Protein AF-A0A7W8B352-F1 (afdb_monomer_lite)

Organism: Streptomyces spectabilis (NCBI:txid68270)

Radius of gyration: 35.17 Å; chains: 1; bounding box: 53×65×105 Å

Foldseek 3Di:
DDDPPPPDDPDVCPDPDPQDDPQARVVPRDGDVVVVVVVVVVVVLLVVLLVVLCVVCVPDDPVVSVVNSVVVVVVVVVVVVVVVVVVVVVVVVVVVVVVVVVVVVVVVVVVVPPPPDPPPPPPDPPDPPPPDDDDDDDDDDDDDDDDDDDDDD

Structure (mmCIF, N/CA/C/O backbone):
data_AF-A0A7W8B352-F1
#
_entry.id   AF-A0A7W8B352-F1
#
loop_
_atom_site.group_PDB
_atom_site.id
_atom_site.type_symbol
_atom_site.label_atom_id
_atom_site.label_alt_id
_atom_site.label_comp_id
_atom_site.label_asym_id
_atom_site.label_entity_id
_atom_site.label_seq_id
_atom_site.pdbx_PDB_ins_code
_atom_site.Cartn_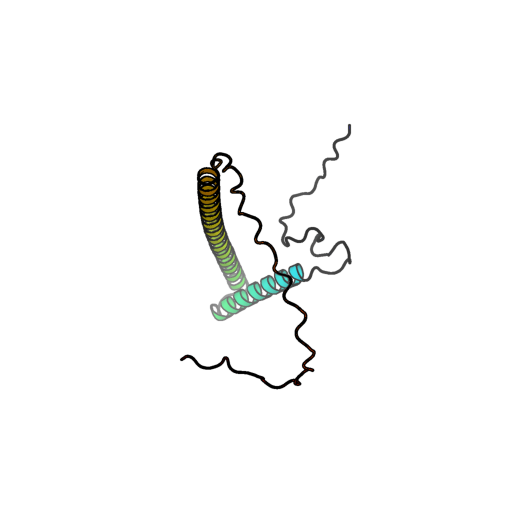x
_atom_site.Cartn_y
_atom_site.Cartn_z
_atom_site.occupancy
_atom_site.B_iso_or_equiv
_atom_site.auth_seq_id
_atom_site.auth_comp_id
_atom_site.auth_asym_id
_atom_site.auth_atom_id
_atom_site.pdbx_PDB_model_num
ATOM 1 N N . MET A 1 1 ? 24.502 37.745 -10.461 1.00 37.38 1 MET A N 1
ATOM 2 C CA . MET A 1 1 ? 23.664 36.583 -10.830 1.00 37.38 1 MET A CA 1
ATOM 3 C C . MET A 1 1 ? 22.944 36.103 -9.579 1.00 37.38 1 MET A C 1
ATOM 5 O O . MET A 1 1 ? 23.612 35.684 -8.646 1.00 37.38 1 MET A O 1
ATOM 9 N N . ARG A 1 2 ? 21.619 36.274 -9.494 1.00 35.66 2 ARG A N 1
ATOM 10 C CA . ARG A 1 2 ? 20.823 35.822 -8.340 1.00 35.66 2 ARG A CA 1
ATOM 11 C C . ARG A 1 2 ? 20.381 34.383 -8.595 1.00 35.66 2 ARG A C 1
ATOM 13 O O . ARG A 1 2 ? 19.654 34.139 -9.551 1.00 35.66 2 ARG A O 1
ATOM 20 N N . VAL A 1 3 ? 20.834 33.456 -7.758 1.00 40.44 3 VAL A N 1
ATOM 21 C CA . VAL A 1 3 ? 20.300 32.092 -7.704 1.00 40.44 3 VAL A CA 1
ATOM 22 C C . VAL A 1 3 ? 18.981 32.174 -6.945 1.00 40.44 3 VAL A C 1
ATOM 24 O O . VAL A 1 3 ? 18.963 32.514 -5.764 1.00 40.44 3 VAL A O 1
ATOM 27 N N . ALA A 1 4 ? 17.870 31.937 -7.638 1.00 44.56 4 ALA A N 1
ATOM 28 C CA . ALA A 1 4 ? 16.586 31.738 -6.990 1.00 44.56 4 ALA A CA 1
ATOM 29 C C . ALA A 1 4 ? 16.605 30.350 -6.344 1.00 44.56 4 ALA A C 1
ATOM 31 O O . ALA A 1 4 ? 16.507 29.334 -7.028 1.00 44.56 4 ALA A O 1
ATOM 32 N N . THR A 1 5 ? 16.773 30.308 -5.026 1.00 50.88 5 THR A N 1
ATOM 33 C CA . THR A 1 5 ? 16.560 29.094 -4.242 1.00 50.88 5 THR A CA 1
ATOM 34 C C . THR A 1 5 ? 15.057 28.861 -4.170 1.00 50.88 5 THR A C 1
ATOM 36 O O . THR A 1 5 ? 14.367 29.453 -3.342 1.00 50.88 5 THR A O 1
ATOM 39 N N . THR A 1 6 ? 14.518 28.033 -5.061 1.00 51.22 6 THR A N 1
ATOM 40 C CA . THR A 1 6 ? 13.154 27.519 -4.932 1.00 51.22 6 THR A CA 1
ATOM 41 C C . THR A 1 6 ? 13.123 26.598 -3.719 1.00 51.22 6 THR A C 1
ATOM 43 O O . THR A 1 6 ? 13.456 25.417 -3.791 1.00 51.22 6 THR A O 1
ATOM 46 N N . GLY A 1 7 ? 12.754 27.163 -2.572 1.00 50.25 7 GLY A N 1
ATOM 47 C CA . GLY A 1 7 ? 12.401 26.419 -1.372 1.00 50.25 7 GLY A CA 1
ATOM 48 C C . GLY A 1 7 ? 11.087 25.675 -1.582 1.00 50.25 7 GLY A C 1
ATOM 49 O O . GLY A 1 7 ? 10.071 26.051 -1.014 1.00 50.25 7 GLY A O 1
ATOM 50 N N . ALA A 1 8 ? 11.090 24.633 -2.408 1.00 57.53 8 ALA A N 1
ATOM 51 C CA . ALA A 1 8 ?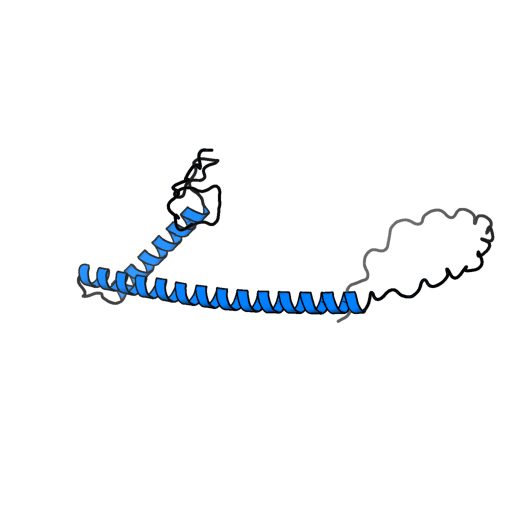 10.050 23.622 -2.359 1.00 57.53 8 ALA A CA 1
ATOM 52 C C . ALA A 1 8 ? 10.545 22.535 -1.403 1.00 57.53 8 ALA A C 1
ATOM 54 O O . ALA A 1 8 ? 11.451 21.767 -1.732 1.00 57.53 8 ALA A O 1
ATOM 55 N N . LEU A 1 9 ? 9.971 22.484 -0.197 1.00 55.19 9 LEU A N 1
ATOM 56 C CA . LEU A 1 9 ? 10.059 21.287 0.637 1.00 55.19 9 LEU A CA 1
ATOM 57 C C . LEU A 1 9 ? 9.679 20.093 -0.252 1.00 55.19 9 LEU A C 1
ATOM 59 O O . LEU A 1 9 ? 8.676 20.197 -0.963 1.00 55.19 9 LEU A O 1
ATOM 63 N N . PRO A 1 10 ? 10.435 18.981 -0.258 1.00 49.53 10 PRO A N 1
ATOM 64 C CA . PRO A 1 10 ? 10.058 17.806 -1.026 1.00 49.53 10 PRO A CA 1
ATOM 65 C C . PRO A 1 10 ? 8.749 17.250 -0.458 1.00 49.53 10 PRO A C 1
ATOM 67 O O . PRO A 1 10 ? 8.741 16.401 0.436 1.00 49.53 10 PRO A O 1
ATOM 70 N N . GLN A 1 11 ? 7.614 17.741 -0.963 1.00 53.81 11 GLN A N 1
ATOM 71 C CA . GLN A 1 11 ? 6.332 17.107 -0.736 1.00 53.81 11 GLN A CA 1
ATOM 72 C C . GLN A 1 11 ? 6.463 15.703 -1.317 1.00 53.81 11 GLN A C 1
ATOM 74 O O . GLN A 1 11 ? 6.767 15.526 -2.498 1.00 53.81 11 GLN A O 1
ATOM 79 N N . ARG A 1 12 ? 6.268 14.679 -0.478 1.00 55.53 12 ARG A N 1
ATOM 80 C CA . ARG A 1 12 ? 6.162 13.301 -0.957 1.00 55.53 12 ARG A CA 1
ATOM 81 C C . ARG A 1 12 ? 5.016 13.272 -1.953 1.00 55.53 12 ARG A C 1
ATOM 83 O O . ARG A 1 12 ? 3.861 13.265 -1.531 1.00 55.53 12 ARG A O 1
ATOM 90 N N . GLN A 1 13 ? 5.336 13.274 -3.245 1.00 59.12 13 GLN A N 1
ATOM 91 C CA . GLN A 1 13 ? 4.338 13.341 -4.298 1.00 59.12 13 GLN A CA 1
ATOM 92 C C . GLN A 1 13 ? 3.399 12.145 -4.154 1.00 59.12 13 GLN A C 1
ATOM 94 O O . GLN A 1 13 ? 3.737 10.990 -4.420 1.00 59.12 13 GLN A O 1
ATOM 99 N N . GLN A 1 14 ? 2.207 12.409 -3.618 1.00 65.19 14 GLN A N 1
ATOM 100 C CA . GLN A 1 14 ? 1.202 11.375 -3.401 1.00 65.19 14 GLN A CA 1
ATOM 101 C C . GLN A 1 14 ? 0.517 10.997 -4.722 1.00 65.19 14 GLN A C 1
ATOM 103 O O . GLN A 1 14 ? -0.151 9.965 -4.783 1.00 65.19 14 GLN A O 1
ATOM 108 N N . CYS A 1 15 ? 0.691 11.818 -5.752 1.00 76.12 15 CYS A N 1
ATOM 109 C CA . CYS A 1 15 ? 0.260 11.623 -7.123 1.00 76.12 15 CYS A CA 1
ATOM 110 C C . CYS A 1 15 ? 1.448 11.979 -8.022 1.00 76.12 15 CYS A C 1
ATOM 112 O O . CYS A 1 15 ? 2.129 12.956 -7.743 1.00 76.12 15 CYS A O 1
ATOM 114 N N . GLY A 1 16 ? 1.709 11.196 -9.068 1.00 75.25 16 GLY A N 1
ATOM 115 C CA . GLY A 1 16 ? 2.798 11.472 -10.015 1.00 75.25 16 GLY A CA 1
ATOM 116 C C . GLY A 1 16 ? 2.448 12.505 -11.090 1.00 75.25 16 GLY A C 1
ATOM 117 O O . GLY A 1 16 ? 3.168 12.596 -12.076 1.00 75.25 16 GLY A O 1
ATOM 118 N N . ASP A 1 17 ? 1.323 13.209 -10.950 1.00 78.38 17 ASP A N 1
ATOM 119 C CA . ASP A 1 17 ? 0.906 14.247 -11.889 1.00 78.38 17 ASP A CA 1
ATOM 120 C C . ASP A 1 17 ? 1.574 15.577 -11.527 1.00 78.38 17 ASP A C 1
ATOM 122 O O . ASP A 1 17 ? 1.386 16.091 -10.424 1.00 78.38 17 ASP A O 1
ATOM 126 N N . ALA A 1 18 ? 2.352 16.125 -12.460 1.00 81.06 18 ALA A N 1
ATOM 127 C CA . ALA A 1 18 ? 3.100 17.363 -12.275 1.00 81.06 18 ALA A CA 1
ATOM 128 C C . ALA A 1 18 ? 2.209 18.615 -12.190 1.00 81.06 18 ALA A C 1
ATOM 130 O O . ALA A 1 18 ? 2.674 19.650 -11.723 1.00 81.06 18 ALA A O 1
ATOM 131 N N . ARG A 1 19 ? 0.944 18.542 -12.630 1.00 81.00 19 ARG A N 1
ATOM 132 C CA . ARG A 1 19 ? -0.007 19.668 -12.579 1.00 81.00 19 ARG A CA 1
ATOM 133 C C . ARG A 1 19 ? -0.727 19.794 -11.242 1.00 81.00 19 ARG A C 1
ATOM 135 O O . ARG A 1 19 ? -1.571 20.670 -11.089 1.00 81.00 19 ARG A O 1
ATOM 142 N N . ARG A 1 20 ? -0.463 18.893 -10.298 1.00 85.88 20 ARG A N 1
ATOM 143 C CA . ARG A 1 20 ? -1.189 18.811 -9.034 1.00 85.88 20 ARG A CA 1
ATOM 144 C C . ARG A 1 20 ? -0.389 19.450 -7.904 1.00 85.88 20 ARG A C 1
ATOM 146 O O . ARG A 1 20 ? 0.752 19.064 -7.666 1.00 85.88 20 ARG A O 1
ATOM 153 N N . ASP A 1 21 ? -1.063 20.290 -7.128 1.00 83.38 21 ASP A N 1
ATOM 154 C CA . ASP A 1 21 ? -0.589 20.773 -5.833 1.00 83.38 21 ASP A CA 1
ATOM 155 C C . ASP A 1 21 ? -1.649 20.541 -4.749 1.00 83.38 21 ASP A C 1
ATOM 157 O O . ASP A 1 21 ? -2.839 20.699 -4.990 1.00 83.38 21 ASP A O 1
ATOM 161 N N . ASP A 1 22 ? -1.255 20.039 -3.577 1.00 82.12 22 ASP A N 1
ATOM 162 C CA . ASP A 1 22 ? -2.135 19.831 -2.408 1.00 82.12 22 ASP A CA 1
ATOM 163 C C . ASP A 1 22 ? -3.481 19.089 -2.606 1.00 82.12 22 ASP A C 1
ATOM 165 O O . ASP A 1 22 ? -4.308 19.035 -1.694 1.00 82.12 22 ASP A O 1
ATOM 169 N N . ARG A 1 23 ? -3.603 18.339 -3.716 1.00 85.12 23 ARG A N 1
ATOM 170 C CA . ARG A 1 23 ? -4.775 17.562 -4.211 1.00 85.12 23 ARG A CA 1
ATOM 171 C C . ARG A 1 23 ? -5.648 18.325 -5.202 1.00 85.12 23 ARG A C 1
ATOM 173 O O . ARG A 1 23 ? -6.551 17.711 -5.750 1.00 85.12 23 ARG A O 1
ATOM 180 N N . ILE A 1 24 ? -5.311 19.567 -5.499 1.00 86.88 24 ILE A N 1
ATOM 181 C CA . ILE A 1 24 ? -5.956 20.399 -6.502 1.00 86.88 24 ILE A CA 1
ATOM 182 C C . ILE A 1 24 ? -5.146 20.355 -7.800 1.00 86.88 24 ILE A C 1
ATOM 184 O O . ILE A 1 24 ? -3.912 20.334 -7.792 1.00 86.88 24 ILE A O 1
ATOM 188 N N . LEU A 1 25 ? -5.841 20.295 -8.928 1.00 88.06 25 LEU A N 1
ATOM 189 C CA . LEU A 1 25 ? -5.255 20.481 -10.249 1.00 88.06 25 LEU A CA 1
ATOM 190 C C . LEU A 1 25 ? -5.049 21.977 -10.501 1.00 88.06 25 LEU A C 1
ATOM 192 O O . LEU A 1 25 ? -6.002 22.750 -10.472 1.00 88.06 25 LEU A O 1
ATOM 196 N N . LEU A 1 26 ? -3.812 22.394 -10.759 1.00 87.19 26 LEU A N 1
ATOM 197 C CA . LEU A 1 26 ? -3.457 23.807 -10.922 1.00 87.19 26 LEU A CA 1
ATOM 198 C C . LEU A 1 26 ? -4.084 24.451 -12.169 1.00 87.19 26 LEU A C 1
ATOM 200 O O . LEU A 1 26 ? -4.266 25.662 -12.198 1.00 87.19 26 LEU A O 1
ATOM 204 N N . ASP A 1 27 ? -4.402 23.661 -13.196 1.00 86.81 27 ASP A N 1
ATOM 205 C CA . ASP A 1 27 ? -4.992 24.144 -14.450 1.00 86.81 27 ASP A CA 1
ATOM 206 C C . ASP A 1 27 ? -6.502 24.411 -14.351 1.00 86.81 27 ASP A C 1
ATOM 208 O O . ASP A 1 27 ? -7.018 25.281 -15.048 1.00 86.81 27 ASP A O 1
ATOM 212 N N . THR A 1 28 ? -7.209 23.685 -13.484 1.00 87.94 28 THR A N 1
ATOM 213 C CA . THR A 1 28 ? -8.680 23.723 -13.385 1.00 87.94 28 THR A CA 1
ATOM 214 C C . THR A 1 28 ? -9.198 24.167 -12.018 1.00 87.94 28 THR A C 1
ATOM 216 O O . THR A 1 28 ? -10.378 24.488 -11.886 1.00 87.94 28 THR A O 1
ATOM 219 N N . GLY A 1 29 ? -8.350 24.166 -10.988 1.00 89.00 29 GLY A N 1
ATOM 220 C CA . GLY A 1 29 ? -8.744 24.408 -9.600 1.00 89.00 29 GLY A CA 1
ATOM 221 C C . GLY A 1 29 ? -9.641 23.317 -9.002 1.00 89.00 29 GLY A C 1
ATOM 222 O O . GLY A 1 29 ? -10.140 23.491 -7.895 1.00 89.00 29 GLY A O 1
ATOM 223 N N . GLN A 1 30 ? -9.869 22.212 -9.716 1.00 90.75 30 GLN A N 1
ATOM 224 C CA . GLN A 1 30 ? -10.698 21.094 -9.265 1.00 90.75 30 GLN A CA 1
ATOM 225 C C . GLN A 1 30 ? -9.888 20.104 -8.425 1.00 90.75 30 GLN A C 1
ATOM 227 O O . GLN A 1 30 ? -8.658 20.032 -8.531 1.00 90.75 30 GLN A O 1
ATOM 232 N N . ASP A 1 31 ? -10.584 19.290 -7.634 1.00 90.31 31 ASP A N 1
ATOM 233 C CA . ASP A 1 31 ? -9.975 18.141 -6.979 1.00 90.31 31 ASP A CA 1
ATOM 234 C C . ASP A 1 31 ? -9.403 17.164 -8.018 1.00 90.31 31 ASP A C 1
ATOM 236 O O . ASP A 1 31 ? -9.997 16.855 -9.052 1.00 90.31 31 ASP A O 1
ATOM 240 N N . CYS A 1 32 ? -8.196 16.672 -7.751 1.00 89.19 32 CYS A N 1
ATOM 241 C CA . CYS A 1 32 ? -7.539 15.701 -8.608 1.00 89.19 32 CYS A CA 1
ATOM 242 C C . CYS A 1 32 ? -8.181 14.321 -8.389 1.00 89.19 32 CYS A C 1
ATOM 244 O O . CYS A 1 32 ? -8.003 13.749 -7.304 1.00 89.19 32 CYS A O 1
ATOM 246 N N . PRO A 1 33 ? -8.802 13.704 -9.412 1.00 89.75 33 PRO A N 1
ATOM 247 C CA . PRO A 1 33 ? -9.563 12.461 -9.247 1.00 89.75 33 PRO A CA 1
ATOM 248 C C . PRO A 1 33 ? -8.693 11.320 -8.704 1.00 89.75 33 PRO A C 1
ATOM 250 O O . PRO A 1 33 ? -9.066 10.600 -7.784 1.00 89.75 33 PRO A O 1
ATOM 253 N N . ARG A 1 34 ? -7.432 11.231 -9.151 1.00 88.44 34 ARG A N 1
ATOM 254 C CA . ARG A 1 34 ? -6.474 10.235 -8.642 1.00 88.44 34 ARG A CA 1
ATOM 255 C C . ARG A 1 34 ? -6.161 10.412 -7.152 1.00 88.44 34 ARG A C 1
ATOM 257 O O . ARG A 1 34 ? -5.801 9.456 -6.459 1.00 88.44 34 ARG A O 1
ATOM 264 N N . CYS A 1 35 ? -6.223 11.643 -6.655 1.00 89.31 35 CYS A N 1
ATOM 265 C CA . CYS A 1 35 ? -6.019 11.935 -5.243 1.00 89.31 35 CYS A CA 1
ATOM 266 C C . CYS A 1 35 ? -7.253 11.584 -4.427 1.00 89.31 35 CYS A C 1
ATOM 268 O O . CYS A 1 35 ? -7.097 11.024 -3.341 1.00 89.31 35 CYS A O 1
ATOM 270 N N . GLU A 1 36 ? -8.438 11.881 -4.951 1.00 91.12 36 GLU A N 1
ATOM 271 C CA . GLU A 1 36 ? -9.711 11.495 -4.350 1.00 91.12 36 GLU A CA 1
ATOM 272 C C . GLU A 1 36 ? -9.819 9.980 -4.221 1.00 91.12 36 GLU A C 1
ATOM 274 O O . GLU A 1 36 ? -9.993 9.491 -3.106 1.00 91.12 36 GLU A O 1
ATOM 279 N N . ASP A 1 37 ? -9.562 9.233 -5.297 1.00 91.56 37 ASP A N 1
ATOM 280 C CA . ASP A 1 37 ? -9.552 7.766 -5.295 1.00 91.56 37 ASP A CA 1
ATOM 281 C C . ASP A 1 37 ? -8.619 7.213 -4.215 1.00 91.56 37 ASP A C 1
ATOM 283 O O . ASP A 1 37 ? -8.959 6.310 -3.443 1.00 91.56 37 ASP A O 1
ATOM 287 N N . ARG A 1 38 ? -7.419 7.794 -4.103 1.00 89.44 38 ARG A N 1
ATOM 288 C CA . ARG A 1 38 ? -6.442 7.383 -3.093 1.00 89.44 38 ARG A CA 1
ATOM 289 C C . ARG A 1 38 ? -6.935 7.668 -1.677 1.00 89.44 38 ARG A C 1
ATOM 291 O O . ARG A 1 38 ? -6.678 6.871 -0.772 1.00 89.44 38 ARG A O 1
ATOM 298 N N . GLN A 1 39 ? -7.604 8.797 -1.461 1.00 91.25 39 GLN A N 1
ATOM 299 C CA . GLN A 1 39 ? -8.168 9.132 -0.157 1.00 91.25 39 GLN A CA 1
ATOM 300 C C . GLN A 1 39 ? -9.374 8.257 0.177 1.00 91.25 39 GLN A C 1
ATOM 302 O O . GLN A 1 39 ? -9.451 7.767 1.305 1.00 91.25 39 GLN A O 1
ATOM 307 N N . ALA A 1 40 ? -10.257 7.998 -0.787 1.00 94.81 40 ALA A N 1
ATOM 308 C CA . ALA A 1 40 ? -11.375 7.073 -0.654 1.00 94.81 40 ALA A CA 1
ATOM 309 C C . ALA A 1 40 ? -10.873 5.676 -0.266 1.00 94.81 40 ALA A C 1
ATOM 311 O O . ALA A 1 40 ? -11.318 5.120 0.736 1.00 94.81 40 ALA A O 1
ATOM 312 N N . HIS A 1 41 ? -9.844 5.169 -0.950 1.00 93.25 41 HIS A N 1
ATOM 313 C CA . HIS A 1 41 ? -9.219 3.890 -0.616 1.00 93.25 41 HIS A CA 1
ATOM 314 C C . HIS A 1 41 ? -8.645 3.861 0.812 1.00 93.25 41 HIS A C 1
ATOM 316 O O . HIS A 1 41 ? -8.891 2.922 1.566 1.00 93.25 41 HIS A O 1
ATOM 322 N N . ARG A 1 42 ? -7.924 4.909 1.239 1.00 92.75 42 ARG A N 1
ATOM 323 C CA . ARG A 1 42 ? -7.387 5.000 2.614 1.00 92.75 42 ARG A CA 1
ATOM 324 C C . ARG A 1 42 ? -8.478 5.106 3.678 1.00 92.75 42 ARG A C 1
ATOM 326 O O . ARG A 1 42 ? -8.276 4.662 4.807 1.00 92.75 42 ARG A O 1
ATOM 333 N N . ARG A 1 43 ? -9.603 5.759 3.372 1.00 97.12 43 ARG A N 1
ATOM 334 C CA . ARG A 1 43 ? -10.772 5.800 4.265 1.00 97.12 43 ARG A CA 1
ATOM 335 C C . ARG A 1 43 ? -11.385 4.409 4.371 1.00 97.12 43 ARG A C 1
ATOM 337 O O . ARG A 1 43 ? -11.510 3.909 5.482 1.00 97.12 43 ARG A O 1
ATOM 344 N N . ALA A 1 44 ? -11.649 3.756 3.241 1.00 97.00 44 ALA A N 1
ATOM 345 C CA . ALA A 1 44 ? -12.182 2.398 3.198 1.00 97.00 44 ALA A CA 1
ATOM 346 C C . ALA A 1 44 ? -11.299 1.405 3.971 1.00 97.00 44 ALA A C 1
ATOM 348 O O . ALA A 1 44 ? -11.810 0.641 4.782 1.00 97.00 44 ALA A O 1
ATOM 349 N N . GLN A 1 45 ? -9.973 1.471 3.810 1.00 96.00 45 GLN A N 1
ATOM 350 C CA . GLN A 1 45 ? -9.037 0.626 4.556 1.00 96.00 45 GLN A CA 1
ATOM 351 C C . GLN A 1 45 ? -9.130 0.848 6.072 1.00 96.00 45 GLN A C 1
ATOM 353 O O . GLN A 1 45 ? -9.178 -0.118 6.829 1.00 96.00 45 GLN A O 1
ATOM 358 N N . ARG A 1 46 ? -9.166 2.109 6.525 1.00 97.94 46 ARG A N 1
ATOM 359 C CA . ARG A 1 46 ? -9.306 2.434 7.953 1.00 97.94 46 ARG A CA 1
ATOM 360 C C . ARG A 1 46 ? -10.634 1.941 8.518 1.00 97.94 46 ARG A C 1
ATOM 362 O O . ARG A 1 46 ? -10.634 1.352 9.592 1.00 97.94 46 ARG A O 1
ATOM 369 N N . HIS A 1 47 ? -11.732 2.121 7.784 1.00 98.06 47 HIS A N 1
ATOM 370 C CA . HIS A 1 47 ? -13.042 1.607 8.186 1.00 98.06 47 HIS A CA 1
ATOM 371 C C . HIS A 1 47 ? -13.069 0.080 8.251 1.00 98.06 47 HIS A C 1
ATOM 373 O O . HIS A 1 47 ? -13.573 -0.469 9.223 1.00 98.06 47 HIS A O 1
ATOM 379 N N . ALA A 1 48 ? -12.484 -0.604 7.268 1.00 98.25 48 ALA A N 1
ATOM 380 C CA . ALA A 1 48 ? -12.408 -2.060 7.261 1.00 98.25 48 ALA A CA 1
ATOM 381 C C . ALA A 1 48 ? -11.597 -2.599 8.450 1.00 98.25 48 ALA A C 1
ATOM 383 O O . ALA A 1 48 ? -12.017 -3.556 9.092 1.00 98.25 48 ALA A O 1
ATOM 384 N N . VAL A 1 49 ? -10.461 -1.970 8.777 1.00 98.44 49 VAL A N 1
ATOM 385 C CA . VAL A 1 49 ? -9.652 -2.362 9.943 1.00 98.44 49 VAL A CA 1
ATOM 386 C C . VAL A 1 49 ? -10.392 -2.087 11.249 1.00 98.44 49 VAL A C 1
ATOM 388 O O . VAL A 1 49 ? -10.424 -2.964 12.103 1.00 98.44 49 VAL A O 1
ATOM 391 N N . ALA A 1 50 ? -11.024 -0.919 11.394 1.00 98.00 50 ALA A N 1
ATOM 392 C CA . ALA A 1 50 ? -11.818 -0.606 12.580 1.00 98.00 50 ALA A CA 1
ATOM 393 C C . ALA A 1 50 ? -12.949 -1.626 12.783 1.00 98.00 50 ALA A C 1
ATOM 395 O O . ALA A 1 50 ? -13.043 -2.221 13.850 1.00 98.00 50 ALA A O 1
ATOM 396 N N . ALA A 1 51 ? -13.722 -1.919 11.732 1.00 98.25 51 ALA A N 1
ATOM 397 C CA . ALA A 1 51 ? -14.798 -2.905 11.787 1.00 98.25 51 ALA A CA 1
ATOM 398 C C . ALA A 1 51 ? -14.291 -4.317 12.131 1.00 98.25 51 ALA A C 1
ATOM 400 O O . ALA A 1 51 ? -14.922 -5.030 12.908 1.00 98.25 51 ALA A O 1
ATOM 401 N N . ALA A 1 52 ? -13.138 -4.721 11.586 1.00 98.44 52 ALA A N 1
ATOM 402 C CA . ALA A 1 52 ? -12.530 -6.009 11.909 1.00 98.44 52 ALA A CA 1
ATOM 403 C C . ALA A 1 52 ? -12.091 -6.090 13.381 1.00 98.44 52 ALA A C 1
ATOM 405 O O . ALA A 1 52 ? -12.288 -7.121 14.021 1.00 98.44 52 ALA A O 1
ATOM 406 N N . VAL A 1 53 ? -11.527 -5.010 13.929 1.00 98.50 53 VAL A N 1
ATOM 407 C CA . VAL A 1 53 ? -11.130 -4.939 15.342 1.00 98.50 53 VAL A CA 1
ATOM 408 C C . VAL A 1 53 ? -12.346 -4.921 16.262 1.00 98.50 53 VAL A C 1
ATOM 410 O O . VAL A 1 53 ? -12.355 -5.643 17.256 1.00 98.50 53 VAL A O 1
ATOM 413 N N . ASP A 1 54 ? -13.385 -4.158 15.922 1.00 97.75 54 ASP A N 1
ATOM 414 C CA . ASP A 1 54 ? -14.645 -4.137 16.669 1.00 97.75 54 ASP A CA 1
ATOM 415 C C . ASP A 1 54 ? -15.280 -5.534 16.730 1.00 97.75 54 ASP A C 1
ATOM 417 O O . ASP A 1 54 ? -15.680 -5.982 17.804 1.00 97.75 54 ASP A O 1
ATOM 421 N N . ALA A 1 55 ? -15.289 -6.264 15.609 1.00 98.06 55 ALA A N 1
ATOM 422 C CA . ALA A 1 55 ? -15.779 -7.640 15.558 1.00 98.06 55 ALA A CA 1
ATOM 423 C C . ALA A 1 55 ? -14.901 -8.625 16.354 1.00 98.06 55 ALA A C 1
ATOM 425 O O . ALA A 1 55 ? -15.420 -9.559 16.963 1.00 98.06 55 ALA A O 1
ATOM 426 N N . ALA A 1 56 ? -13.580 -8.428 16.365 1.00 98.00 56 ALA A N 1
ATOM 427 C CA . ALA A 1 56 ? -12.641 -9.296 17.077 1.00 98.00 56 ALA A CA 1
ATOM 428 C C . ALA A 1 56 ? -12.581 -9.025 18.592 1.00 98.00 56 ALA A C 1
ATOM 430 O O . ALA A 1 56 ? -12.144 -9.892 19.349 1.00 98.00 56 ALA A O 1
ATOM 431 N N . MET A 1 57 ? -12.990 -7.834 19.044 1.00 97.75 57 MET A N 1
ATOM 432 C CA . MET A 1 57 ? -12.853 -7.378 20.433 1.00 97.75 57 MET A CA 1
ATOM 433 C C . MET A 1 57 ? -14.168 -6.800 21.002 1.00 97.75 57 MET A C 1
ATOM 435 O O . MET A 1 57 ? -14.188 -5.648 21.447 1.00 97.75 57 MET A O 1
ATOM 439 N N . PRO A 1 58 ? -15.269 -7.577 21.058 1.00 94.00 58 PRO A N 1
ATOM 440 C CA . PRO A 1 58 ? -16.591 -7.058 21.428 1.00 94.00 58 PRO A CA 1
ATOM 441 C C . PRO A 1 58 ? -16.687 -6.554 22.879 1.00 94.00 58 PRO A C 1
ATOM 443 O O . PRO A 1 58 ? -17.517 -5.701 23.174 1.00 94.00 58 PRO A O 1
ATOM 446 N N . GLY A 1 59 ? -15.840 -7.057 23.785 1.00 95.88 59 GLY A N 1
ATOM 447 C CA . GLY A 1 59 ? -15.810 -6.655 25.199 1.00 95.88 59 GLY A CA 1
ATOM 448 C C . GLY A 1 59 ? -14.764 -5.596 25.554 1.00 95.88 59 GLY A C 1
ATOM 449 O O . GLY A 1 59 ? -14.677 -5.199 26.712 1.00 95.88 59 GLY A O 1
ATOM 450 N N . ALA A 1 60 ? -13.946 -5.161 24.595 1.00 97.25 60 ALA A N 1
ATOM 451 C CA . ALA A 1 60 ? -12.903 -4.176 24.859 1.00 97.25 60 ALA A CA 1
ATOM 452 C C . ALA A 1 60 ? -13.479 -2.761 24.997 1.00 97.25 60 ALA A C 1
ATOM 454 O O . ALA A 1 60 ? -14.551 -2.452 24.479 1.00 97.25 60 ALA A O 1
ATOM 455 N N . SER A 1 61 ? -12.745 -1.869 25.651 1.00 98.06 61 SER A N 1
ATOM 456 C CA . SER A 1 61 ? -13.035 -0.435 25.640 1.00 98.06 61 SER A CA 1
ATOM 457 C C . SER A 1 61 ? -12.739 0.187 24.269 1.00 98.06 61 SER A C 1
ATOM 459 O O . SER A 1 61 ? -11.968 -0.343 23.465 1.00 98.06 61 SER A O 1
ATOM 461 N N . GLU A 1 62 ? -13.310 1.362 23.993 1.00 97.00 62 GLU A N 1
ATOM 462 C CA . GLU A 1 62 ? -13.028 2.098 22.752 1.00 97.00 62 GLU A CA 1
ATOM 463 C C . GLU A 1 62 ? -11.531 2.416 22.594 1.00 97.00 62 GLU A C 1
ATOM 465 O O . GLU A 1 62 ? -10.983 2.303 21.497 1.00 97.00 62 GLU A O 1
ATOM 470 N N . ALA A 1 63 ? -10.851 2.778 23.686 1.00 98.00 63 ALA A N 1
ATOM 471 C CA . ALA A 1 63 ? -9.425 3.096 23.666 1.00 98.00 63 ALA A CA 1
ATOM 472 C C . ALA A 1 63 ? -8.573 1.879 23.272 1.00 98.00 63 ALA A C 1
ATOM 474 O O . ALA A 1 63 ? -7.657 2.001 22.456 1.00 98.00 63 ALA A O 1
ATOM 475 N N . GLU A 1 64 ? -8.904 0.697 23.796 1.00 98.25 64 GLU A N 1
ATOM 476 C CA . GLU A 1 64 ? -8.224 -0.554 23.446 1.00 98.25 64 GLU A CA 1
ATOM 477 C C . GLU A 1 64 ? -8.447 -0.928 21.981 1.00 98.25 64 GLU A C 1
ATOM 479 O O . GLU A 1 64 ? -7.487 -1.280 21.288 1.00 98.25 64 GLU A O 1
ATOM 484 N N . ARG A 1 65 ? -9.682 -0.788 21.483 1.00 98.25 65 ARG A N 1
ATOM 485 C CA . ARG A 1 65 ? -9.997 -1.035 20.069 1.00 98.25 65 ARG A CA 1
ATOM 486 C C . ARG A 1 65 ? -9.290 -0.045 19.148 1.00 98.25 65 ARG A C 1
ATOM 488 O O . ARG A 1 65 ? -8.703 -0.459 18.152 1.00 98.25 65 ARG A O 1
ATOM 495 N N . ARG A 1 66 ? -9.239 1.244 19.501 1.00 97.25 66 ARG A N 1
ATOM 496 C CA . ARG A 1 66 ? -8.486 2.256 18.740 1.00 97.25 66 ARG A CA 1
ATOM 497 C C . ARG A 1 66 ? -6.996 1.914 18.679 1.00 97.25 66 ARG A C 1
ATOM 499 O O . ARG A 1 66 ? -6.426 1.876 17.593 1.00 97.25 66 ARG A O 1
ATOM 506 N N . ALA A 1 67 ? -6.387 1.573 19.814 1.00 98.38 67 ALA A N 1
ATOM 507 C CA . ALA A 1 67 ? -4.980 1.181 19.859 1.00 98.38 67 ALA A CA 1
ATOM 508 C C . ALA A 1 67 ? -4.699 -0.099 19.047 1.00 98.38 67 ALA A C 1
ATOM 510 O O . ALA A 1 67 ? -3.654 -0.212 18.404 1.00 98.38 67 ALA A O 1
ATOM 511 N N . ALA A 1 68 ? -5.618 -1.070 19.056 1.00 98.38 68 ALA A N 1
ATOM 512 C CA . ALA A 1 68 ? -5.511 -2.274 18.237 1.00 98.38 68 ALA A CA 1
ATOM 513 C C . ALA A 1 68 ? -5.631 -1.967 16.735 1.00 98.38 68 ALA A C 1
ATOM 515 O O . ALA A 1 68 ? -4.796 -2.433 15.955 1.00 98.38 68 ALA A O 1
ATOM 516 N N . ALA A 1 69 ? -6.592 -1.128 16.340 1.00 98.38 69 ALA A N 1
ATOM 517 C CA . ALA A 1 69 ? -6.761 -0.689 14.958 1.00 98.38 69 ALA A CA 1
ATOM 518 C C . ALA A 1 69 ? -5.523 0.054 14.441 1.00 98.38 69 ALA A C 1
ATOM 520 O O . ALA A 1 69 ? -5.062 -0.240 13.339 1.00 98.38 69 ALA A O 1
ATOM 521 N N . ASP A 1 70 ? -4.928 0.942 15.241 1.00 98.12 70 ASP A N 1
ATOM 522 C CA . ASP A 1 70 ? -3.711 1.670 14.866 1.00 98.12 70 ASP A CA 1
ATOM 523 C C . ASP A 1 70 ? -2.518 0.727 14.658 1.00 98.12 70 ASP A C 1
ATOM 525 O O . ASP A 1 70 ? -1.810 0.829 13.649 1.00 98.12 70 ASP A O 1
ATOM 529 N N . ARG A 1 71 ? -2.322 -0.245 15.563 1.00 98.44 71 ARG A N 1
ATOM 530 C CA . ARG A 1 71 ? -1.283 -1.278 15.408 1.00 98.44 71 ARG A CA 1
ATOM 531 C C . ARG A 1 71 ? -1.487 -2.088 14.131 1.00 98.44 71 ARG A C 1
ATOM 533 O O . ARG A 1 71 ? -0.536 -2.282 13.375 1.00 98.44 71 ARG A O 1
ATOM 540 N N . GLN A 1 72 ? -2.714 -2.526 13.866 1.00 98.00 72 GLN A N 1
ATOM 541 C CA . GLN A 1 72 ? -3.031 -3.308 12.674 1.00 98.00 72 GLN A CA 1
ATOM 542 C C . GLN A 1 72 ? -2.868 -2.483 11.388 1.00 98.00 72 GLN A C 1
ATOM 544 O O . GLN A 1 72 ? -2.328 -2.976 10.396 1.00 98.00 72 GLN A O 1
ATOM 549 N N . LEU A 1 73 ? -3.261 -1.206 11.395 1.00 97.81 73 LEU A N 1
ATOM 550 C CA . LEU A 1 73 ? -3.059 -0.304 10.261 1.00 97.81 73 LEU A CA 1
ATOM 551 C C . LEU A 1 73 ? -1.564 -0.111 9.972 1.00 97.81 73 LEU A C 1
ATOM 553 O O . LEU A 1 73 ? -1.146 -0.176 8.814 1.00 97.81 73 LEU A O 1
ATOM 557 N N . HIS A 1 74 ? -0.759 0.081 11.020 1.00 97.19 74 HIS A N 1
ATOM 558 C CA . HIS A 1 74 ? 0.690 0.206 10.909 1.00 97.19 74 HIS A CA 1
ATOM 559 C C . HIS A 1 74 ? 1.318 -1.054 10.301 1.00 97.19 74 HIS A C 1
ATOM 561 O O . HIS A 1 74 ? 2.062 -0.958 9.327 1.00 97.19 74 HIS A O 1
ATOM 567 N N . GLN A 1 75 ? 0.967 -2.236 10.814 1.00 97.56 75 GLN A N 1
ATOM 568 C CA . GLN A 1 75 ? 1.439 -3.517 10.278 1.00 97.56 75 GLN A CA 1
ATOM 569 C C . GLN A 1 75 ? 1.084 -3.676 8.794 1.00 97.56 75 GLN A C 1
ATOM 571 O O . GLN A 1 75 ? 1.954 -4.001 7.985 1.00 97.56 75 GLN A O 1
ATOM 576 N N . ASN A 1 76 ? -0.159 -3.367 8.416 1.00 96.44 76 ASN A N 1
ATOM 577 C CA . ASN A 1 76 ? -0.619 -3.446 7.030 1.00 96.44 76 ASN A CA 1
ATOM 578 C C . ASN A 1 76 ? 0.171 -2.514 6.101 1.00 96.44 76 ASN A C 1
ATOM 580 O O . ASN A 1 76 ? 0.604 -2.932 5.026 1.00 96.44 76 ASN A O 1
ATOM 584 N N . VAL A 1 77 ? 0.371 -1.252 6.494 1.00 94.12 77 VAL A N 1
ATOM 585 C CA . VAL A 1 77 ? 1.130 -0.277 5.691 1.00 94.12 77 VAL A CA 1
ATOM 586 C C . VAL A 1 77 ? 2.593 -0.696 5.559 1.00 94.12 77 VAL A C 1
ATOM 588 O O . VAL A 1 77 ? 3.152 -0.610 4.463 1.00 94.12 77 VAL A O 1
ATOM 591 N N . THR A 1 78 ? 3.198 -1.198 6.635 1.00 96.56 78 THR A N 1
ATOM 592 C CA . THR A 1 78 ? 4.570 -1.713 6.624 1.00 96.56 78 THR A CA 1
ATOM 593 C C . THR A 1 78 ? 4.697 -2.916 5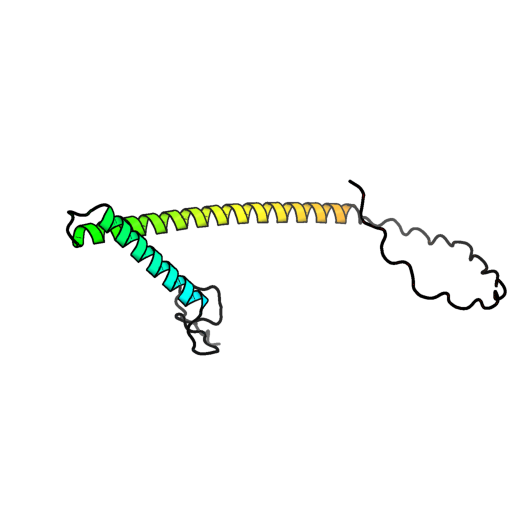.690 1.00 96.56 78 THR A C 1
ATOM 595 O O . THR A 1 78 ? 5.551 -2.909 4.806 1.00 96.56 78 THR A O 1
ATOM 598 N N . ALA A 1 79 ? 3.804 -3.904 5.787 1.00 96.00 79 ALA A N 1
ATOM 599 C CA . ALA A 1 79 ? 3.795 -5.062 4.892 1.00 96.00 79 ALA A CA 1
ATOM 600 C C . ALA A 1 79 ? 3.631 -4.652 3.417 1.00 96.00 79 ALA A C 1
ATOM 602 O O . ALA A 1 79 ? 4.360 -5.124 2.543 1.00 96.00 79 ALA A O 1
ATOM 603 N N . GLN A 1 80 ? 2.727 -3.712 3.124 1.00 94.44 80 GLN A N 1
ATOM 604 C CA . GLN A 1 80 ? 2.551 -3.187 1.768 1.00 94.44 80 GLN A CA 1
ATOM 605 C C . GLN A 1 80 ? 3.795 -2.460 1.242 1.00 94.44 80 GLN A C 1
ATOM 607 O O . GLN A 1 80 ? 4.067 -2.516 0.039 1.00 94.44 80 GLN A O 1
ATOM 612 N N . ALA A 1 81 ? 4.541 -1.768 2.107 1.00 94.44 81 ALA A N 1
ATOM 613 C CA . ALA A 1 81 ? 5.793 -1.123 1.729 1.00 94.44 81 ALA A CA 1
ATOM 614 C C . ALA A 1 81 ? 6.850 -2.163 1.327 1.00 94.44 81 ALA A C 1
ATOM 616 O O . ALA A 1 81 ? 7.429 -2.035 0.249 1.00 94.44 81 ALA A O 1
ATOM 617 N N . TRP A 1 82 ? 7.013 -3.230 2.115 1.00 97.00 82 TRP A N 1
ATOM 618 C CA . TRP A 1 82 ? 7.914 -4.343 1.792 1.00 97.00 82 TRP A CA 1
ATOM 619 C C . TRP A 1 82 ? 7.560 -5.022 0.468 1.00 97.00 82 TRP A C 1
ATOM 621 O O . TRP A 1 82 ? 8.424 -5.200 -0.388 1.00 97.00 82 TRP A O 1
ATOM 631 N N . ILE A 1 83 ? 6.277 -5.335 0.254 1.00 97.25 83 ILE A N 1
ATOM 632 C CA . ILE A 1 83 ? 5.801 -5.929 -1.005 1.00 97.25 83 ILE A CA 1
ATOM 633 C C . ILE A 1 83 ? 6.141 -5.024 -2.192 1.00 97.25 83 ILE A C 1
ATOM 635 O O . ILE A 1 83 ? 6.557 -5.502 -3.248 1.00 97.25 83 ILE A O 1
ATOM 639 N N . ARG A 1 84 ? 5.956 -3.709 -2.041 1.00 94.62 84 ARG A N 1
ATOM 640 C CA . ARG A 1 84 ? 6.254 -2.746 -3.103 1.00 94.62 84 ARG A CA 1
ATOM 641 C C . ARG A 1 84 ? 7.748 -2.689 -3.409 1.00 94.62 84 ARG A C 1
ATOM 643 O O . ARG A 1 84 ? 8.098 -2.691 -4.584 1.00 94.62 84 ARG A O 1
ATOM 650 N N . GLU A 1 85 ? 8.597 -2.647 -2.388 1.00 95.44 85 GLU A N 1
ATOM 651 C CA . GLU A 1 85 ? 10.050 -2.608 -2.571 1.00 95.44 85 GLU A CA 1
ATOM 652 C C . GLU A 1 85 ? 10.551 -3.866 -3.285 1.00 95.44 85 GLU A C 1
ATOM 654 O O . GLU A 1 85 ? 11.255 -3.767 -4.288 1.00 95.44 85 GLU A O 1
ATOM 659 N N . HIS A 1 86 ? 10.089 -5.045 -2.860 1.00 96.06 86 HIS A N 1
ATOM 660 C CA . HIS A 1 86 ? 10.424 -6.303 -3.530 1.00 96.06 86 HIS A CA 1
ATOM 661 C C . HIS A 1 86 ? 9.987 -6.325 -4.995 1.00 96.06 86 HIS A C 1
ATOM 663 O O . HIS A 1 86 ? 10.756 -6.733 -5.863 1.00 96.06 86 HIS A O 1
ATOM 669 N N . ARG A 1 87 ? 8.776 -5.843 -5.300 1.00 97.19 87 ARG A N 1
ATOM 670 C CA . ARG A 1 87 ? 8.309 -5.729 -6.690 1.00 97.19 87 ARG A CA 1
ATOM 671 C C . ARG A 1 87 ? 9.198 -4.794 -7.508 1.00 97.19 87 ARG A C 1
ATOM 673 O O . ARG A 1 87 ? 9.524 -5.114 -8.645 1.00 97.19 87 ARG A O 1
ATOM 680 N N . TRP A 1 88 ? 9.620 -3.661 -6.949 1.00 95.69 88 TRP A N 1
ATOM 681 C CA . TRP A 1 88 ? 10.524 -2.744 -7.646 1.00 95.69 88 TRP A CA 1
ATOM 682 C C . TRP A 1 88 ? 11.929 -3.310 -7.835 1.00 95.69 88 TRP A C 1
ATOM 684 O O . TRP A 1 88 ? 12.544 -3.043 -8.865 1.00 95.69 88 TRP A O 1
ATOM 694 N N . ALA A 1 89 ? 12.440 -4.093 -6.886 1.00 97.00 89 ALA A N 1
ATOM 695 C CA . ALA A 1 89 ? 13.691 -4.825 -7.060 1.00 97.00 89 ALA A CA 1
ATOM 696 C C . ALA A 1 89 ? 13.596 -5.793 -8.252 1.00 97.00 89 ALA A C 1
ATOM 698 O O . ALA A 1 89 ? 14.396 -5.691 -9.178 1.00 97.00 89 ALA A O 1
ATOM 699 N N . GLN A 1 90 ? 12.538 -6.607 -8.310 1.00 96.25 90 GLN A N 1
ATOM 700 C CA . GLN A 1 90 ? 12.302 -7.536 -9.423 1.00 96.25 90 GLN A CA 1
ATOM 701 C C . GLN A 1 90 ? 12.170 -6.824 -10.774 1.00 96.25 90 GLN A C 1
ATOM 703 O O . GLN A 1 90 ? 12.709 -7.281 -11.779 1.00 96.25 90 GLN A O 1
ATOM 708 N N . VAL A 1 91 ? 11.458 -5.695 -10.819 1.00 97.44 91 VAL A N 1
ATOM 709 C CA . VAL A 1 91 ? 11.326 -4.903 -12.051 1.00 97.44 91 VAL A CA 1
ATOM 710 C C . VAL A 1 91 ? 12.684 -4.359 -12.497 1.00 97.44 91 VAL A C 1
ATOM 712 O O . VAL A 1 91 ? 12.985 -4.393 -13.688 1.00 97.44 91 VAL A O 1
ATOM 715 N N . ARG A 1 92 ? 13.524 -3.888 -11.568 1.00 97.56 92 ARG A N 1
ATOM 716 C CA . ARG A 1 92 ? 14.877 -3.409 -11.890 1.00 97.56 92 ARG A CA 1
ATOM 717 C C . ARG A 1 92 ? 15.768 -4.527 -12.420 1.00 97.56 92 ARG A C 1
ATOM 719 O O . ARG A 1 92 ? 16.463 -4.309 -13.406 1.00 97.56 92 ARG A O 1
ATOM 726 N N . GLU A 1 93 ? 15.712 -5.710 -11.819 1.00 97.31 93 GLU A N 1
ATOM 727 C CA . GLU A 1 93 ? 16.443 -6.890 -12.299 1.00 97.31 93 GLU A CA 1
ATOM 728 C C . GLU A 1 93 ? 16.021 -7.266 -13.723 1.00 97.31 93 GLU A C 1
ATOM 730 O O . GLU A 1 93 ? 16.868 -7.412 -14.603 1.00 97.31 93 GLU A O 1
ATOM 735 N N . GLN A 1 94 ? 14.713 -7.327 -13.989 1.00 96.69 94 GLN A N 1
ATOM 736 C CA . GLN A 1 94 ? 14.190 -7.605 -15.330 1.00 96.69 94 GLN A CA 1
ATOM 737 C C . GLN A 1 94 ? 14.612 -6.540 -16.348 1.00 96.69 94 GLN A C 1
ATOM 739 O O . GLN A 1 94 ? 14.980 -6.867 -17.475 1.00 96.69 94 GLN A O 1
ATOM 744 N N . GLN A 1 95 ? 14.592 -5.261 -15.963 1.00 96.94 95 GLN A N 1
ATOM 745 C CA . GLN A 1 95 ? 15.045 -4.172 -16.828 1.00 96.94 95 GLN A CA 1
ATOM 746 C C . GLN A 1 95 ? 16.546 -4.248 -17.114 1.00 96.94 95 GLN A C 1
ATOM 748 O O . GLN A 1 95 ? 16.949 -4.009 -18.252 1.00 96.94 95 GLN A O 1
ATOM 753 N N . ALA A 1 96 ? 17.362 -4.597 -16.116 1.00 97.19 96 ALA A N 1
ATOM 754 C CA . ALA A 1 96 ? 18.797 -4.785 -16.285 1.00 97.19 96 ALA A CA 1
ATOM 755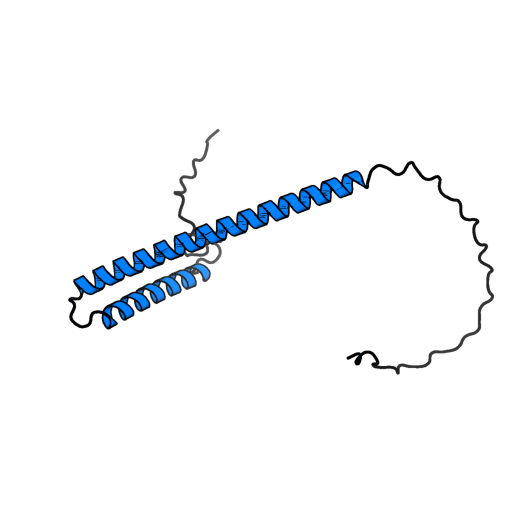 C C . ALA A 1 96 ? 19.093 -5.955 -17.234 1.00 97.19 96 ALA A C 1
ATOM 757 O O . ALA A 1 96 ? 19.844 -5.778 -18.192 1.00 97.19 96 ALA A O 1
ATOM 758 N N . ALA A 1 97 ? 18.430 -7.099 -17.046 1.00 97.38 97 ALA A N 1
ATOM 759 C CA . ALA A 1 97 ? 18.553 -8.251 -17.938 1.00 97.38 97 ALA A CA 1
ATOM 760 C C . ALA A 1 97 ? 18.116 -7.912 -19.375 1.00 97.38 97 ALA A C 1
ATOM 762 O O . ALA A 1 97 ? 18.822 -8.206 -20.337 1.00 97.38 97 ALA A O 1
ATOM 763 N N . ALA A 1 98 ? 16.990 -7.211 -19.540 1.00 97.25 98 ALA A N 1
ATOM 764 C CA . ALA A 1 98 ? 16.521 -6.768 -20.853 1.00 97.25 98 ALA A CA 1
ATOM 765 C C . ALA A 1 98 ? 17.447 -5.722 -21.501 1.00 97.25 98 ALA A C 1
ATOM 767 O O . ALA A 1 98 ? 17.533 -5.635 -22.726 1.00 97.25 98 ALA A O 1
ATOM 768 N N . ALA A 1 99 ? 18.125 -4.884 -20.713 1.00 97.50 99 ALA A N 1
ATOM 769 C CA . ALA A 1 99 ? 19.131 -3.956 -21.222 1.00 97.50 99 ALA A CA 1
ATOM 770 C C . ALA A 1 99 ? 20.400 -4.692 -21.676 1.00 97.50 99 ALA A C 1
ATOM 772 O O . ALA A 1 99 ? 20.896 -4.396 -22.761 1.00 97.50 99 ALA A O 1
ATOM 773 N N . GLN A 1 100 ? 20.870 -5.679 -20.907 1.00 96.31 100 GLN A N 1
ATOM 774 C CA . GLN A 1 100 ? 22.009 -6.529 -21.273 1.00 96.31 100 GLN A CA 1
ATOM 775 C C . GLN A 1 100 ? 21.737 -7.303 -22.564 1.00 96.31 100 GLN A C 1
ATOM 777 O O . GLN A 1 100 ? 22.504 -7.180 -23.513 1.00 96.31 100 GLN A O 1
ATOM 782 N N . ALA A 1 101 ? 20.591 -7.981 -22.661 1.00 96.12 101 ALA A N 1
ATOM 783 C CA . ALA A 1 101 ? 20.210 -8.710 -23.871 1.00 96.12 101 ALA A CA 1
ATOM 784 C C . ALA A 1 101 ? 20.138 -7.795 -25.109 1.00 96.12 101 ALA A C 1
ATOM 786 O O . ALA A 1 101 ? 20.558 -8.173 -26.201 1.00 96.12 101 ALA A O 1
ATOM 787 N N . ARG A 1 102 ? 19.642 -6.557 -24.948 1.00 96.19 102 ARG A N 1
ATOM 788 C CA . ARG A 1 102 ? 19.641 -5.562 -26.034 1.00 96.19 102 ARG A CA 1
ATOM 789 C C . ARG A 1 102 ? 21.053 -5.121 -26.423 1.00 96.19 102 ARG A C 1
ATOM 791 O O . ARG A 1 102 ? 21.303 -4.940 -27.610 1.00 96.19 102 ARG A O 1
ATOM 798 N N . ALA A 1 103 ? 21.958 -4.959 -25.461 1.00 95.25 103 ALA A N 1
ATOM 799 C CA . ALA A 1 103 ? 23.349 -4.604 -25.728 1.00 95.25 103 ALA A CA 1
ATOM 800 C C . ALA A 1 103 ? 24.099 -5.735 -26.453 1.00 95.25 103 ALA A C 1
ATOM 802 O O . ALA A 1 103 ? 24.785 -5.473 -27.437 1.00 95.25 103 ALA A O 1
ATOM 803 N N . GLU A 1 104 ? 23.915 -6.987 -26.027 1.00 94.62 104 GLU A N 1
ATOM 804 C CA . GLU A 1 104 ? 24.483 -8.168 -26.690 1.00 94.62 104 GLU A CA 1
ATOM 805 C C . GLU A 1 104 ? 23.964 -8.317 -28.124 1.00 94.62 104 GLU A C 1
ATOM 807 O O . GLU A 1 104 ? 24.748 -8.510 -29.053 1.00 94.62 104 GLU A O 1
ATOM 812 N N . ALA A 1 105 ? 22.655 -8.150 -28.334 1.00 91.69 105 ALA A N 1
ATOM 813 C CA . ALA A 1 105 ? 22.062 -8.188 -29.667 1.00 91.69 105 ALA A CA 1
ATOM 814 C C . ALA A 1 105 ? 22.586 -7.060 -30.572 1.00 91.69 105 ALA A C 1
ATOM 816 O O . ALA A 1 105 ? 22.848 -7.297 -31.750 1.00 91.69 105 ALA A O 1
ATOM 817 N N . ALA A 1 106 ? 22.767 -5.848 -30.037 1.00 92.25 106 ALA A 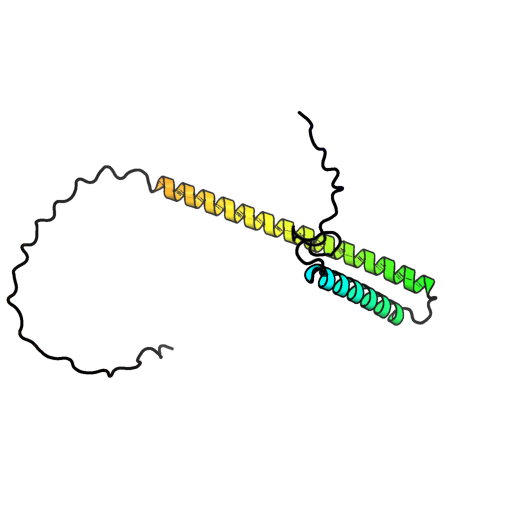N 1
ATOM 818 C CA . ALA A 1 106 ? 23.357 -4.735 -30.780 1.00 92.25 106 ALA A CA 1
ATOM 819 C C . ALA A 1 106 ? 24.833 -4.999 -31.133 1.00 92.25 106 ALA A C 1
ATOM 821 O O . ALA A 1 106 ? 25.251 -4.734 -32.259 1.00 92.25 106 ALA A O 1
ATOM 822 N N . ALA A 1 107 ? 25.612 -5.578 -30.214 1.00 88.62 107 ALA A N 1
ATOM 823 C CA . ALA A 1 107 ? 26.996 -5.973 -30.477 1.00 88.62 107 ALA A CA 1
ATOM 824 C C . ALA A 1 107 ? 27.090 -7.070 -31.553 1.00 88.62 107 ALA A C 1
ATOM 826 O O . ALA A 1 107 ? 27.944 -6.994 -32.436 1.00 88.62 107 ALA A O 1
ATOM 827 N N . ALA A 1 108 ? 26.184 -8.052 -31.531 1.00 87.00 108 ALA A N 1
ATOM 828 C CA . ALA A 1 108 ? 26.106 -9.093 -32.555 1.00 87.00 108 ALA A CA 1
ATOM 829 C C . ALA A 1 108 ? 25.729 -8.532 -33.941 1.00 87.00 108 ALA A C 1
ATOM 831 O O . ALA A 1 108 ? 26.270 -8.985 -34.948 1.00 87.00 108 ALA A O 1
ATOM 832 N N . GLN A 1 109 ? 24.850 -7.524 -34.002 1.00 80.19 109 GLN A N 1
ATOM 833 C CA . GLN A 1 109 ? 24.513 -6.827 -35.252 1.00 80.19 109 GLN A CA 1
ATOM 834 C C . GLN A 1 109 ? 25.718 -6.072 -35.823 1.00 80.19 109 GLN A C 1
ATOM 836 O O . GLN A 1 109 ? 26.026 -6.232 -37.000 1.00 80.19 109 GLN A O 1
ATOM 841 N N . LEU A 1 110 ? 26.458 -5.335 -34.988 1.00 78.50 110 LEU A N 1
ATOM 842 C CA . LEU A 1 110 ? 27.685 -4.640 -35.405 1.00 78.50 110 LEU A CA 1
ATOM 843 C C . LEU A 1 110 ? 28.777 -5.608 -35.888 1.00 78.50 110 LEU A C 1
ATOM 845 O O . LEU A 1 110 ? 29.521 -5.285 -36.809 1.00 78.50 110 LEU A O 1
ATOM 849 N N . ALA A 1 111 ? 28.864 -6.803 -35.298 1.00 69.00 111 ALA A N 1
ATOM 850 C CA . ALA A 1 111 ? 29.783 -7.846 -35.752 1.00 69.00 111 ALA A CA 1
ATOM 851 C C . ALA A 1 111 ? 29.375 -8.458 -37.107 1.00 69.00 111 ALA A C 1
ATOM 853 O O . ALA A 1 111 ? 30.236 -8.935 -37.845 1.00 69.00 111 ALA A O 1
ATOM 854 N N . PHE A 1 112 ? 28.083 -8.444 -37.448 1.00 61.16 112 PHE A N 1
ATOM 855 C CA . PHE A 1 112 ? 27.577 -8.893 -38.748 1.00 61.16 112 PHE A CA 1
ATOM 856 C C 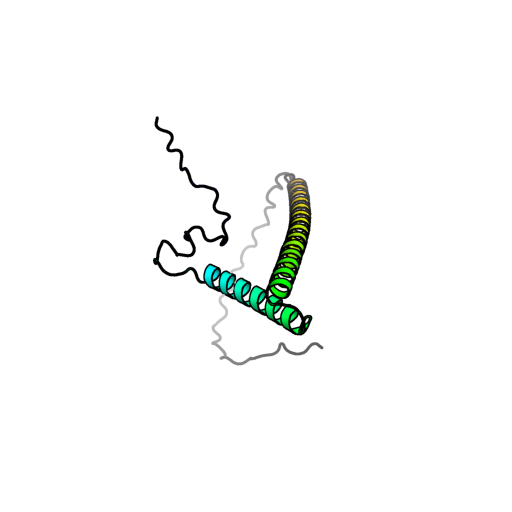. PHE A 1 112 ? 27.685 -7.802 -39.828 1.00 61.16 112 PHE A C 1
ATOM 858 O O . PHE A 1 112 ? 27.904 -8.115 -40.995 1.00 61.16 112 PHE A O 1
ATOM 865 N N . GLU A 1 113 ? 27.609 -6.524 -39.445 1.00 60.84 113 GLU A N 1
ATOM 866 C CA . GLU A 1 113 ? 27.812 -5.352 -40.314 1.00 60.84 113 GLU A CA 1
ATOM 867 C C . GLU A 1 113 ? 29.296 -4.983 -40.534 1.00 60.84 113 GLU A C 1
ATOM 869 O O . GLU A 1 113 ? 29.629 -3.838 -40.846 1.00 60.84 113 GLU A O 1
ATOM 874 N N . VAL A 1 114 ? 30.222 -5.943 -40.435 1.00 54.38 114 VAL A N 1
ATOM 875 C CA . VAL A 1 114 ? 31.560 -5.766 -41.025 1.00 54.38 114 VAL A CA 1
ATOM 876 C C . VAL A 1 114 ? 31.362 -5.593 -42.538 1.00 54.38 114 VAL A C 1
ATOM 878 O O . VAL A 1 114 ? 30.676 -6.426 -43.137 1.00 54.38 114 VAL A O 1
ATOM 881 N N . PRO A 1 115 ? 31.910 -4.540 -43.182 1.00 51.19 115 PRO A N 1
ATOM 882 C CA . PRO A 1 115 ? 31.569 -4.228 -44.560 1.00 51.19 115 PRO A CA 1
ATOM 883 C C . PRO A 1 115 ? 31.901 -5.425 -45.441 1.00 51.19 115 PRO A C 1
ATOM 885 O O . PRO A 1 115 ? 33.069 -5.791 -45.596 1.00 51.19 115 PRO A O 1
ATOM 888 N N . ALA A 1 116 ? 30.874 -6.019 -46.050 1.00 54.25 116 ALA A N 1
ATOM 889 C CA . ALA A 1 116 ? 31.082 -6.780 -47.262 1.00 54.25 116 ALA A CA 1
ATOM 890 C C . ALA A 1 116 ? 31.850 -5.848 -48.204 1.00 54.25 116 ALA A C 1
ATOM 892 O O . ALA A 1 116 ? 31.359 -4.766 -48.541 1.00 54.25 116 ALA A O 1
ATOM 893 N N . ALA A 1 117 ? 33.084 -6.232 -48.550 1.00 58.59 117 ALA A N 1
ATOM 894 C CA . ALA A 1 117 ? 33.872 -5.543 -49.562 1.00 58.59 117 ALA A CA 1
ATOM 895 C C . ALA A 1 117 ? 32.945 -5.218 -50.740 1.00 58.59 117 ALA A C 1
ATOM 897 O O . ALA A 1 117 ? 32.138 -6.087 -51.082 1.00 58.59 117 ALA A O 1
ATOM 898 N N . PRO A 1 118 ? 33.006 -4.001 -51.317 1.00 57.34 118 PRO A N 1
ATOM 899 C CA . PRO A 1 118 ? 32.046 -3.556 -52.316 1.00 57.34 118 PRO A CA 1
ATOM 900 C C . PRO A 1 118 ? 31.952 -4.610 -53.414 1.00 57.34 118 PRO A C 1
ATOM 902 O O . PRO A 1 118 ? 32.859 -4.762 -54.234 1.00 57.34 118 PRO A O 1
ATOM 905 N N . THR A 1 119 ? 30.875 -5.392 -53.391 1.00 62.09 119 THR A N 1
ATOM 906 C CA . THR A 1 119 ? 30.600 -6.378 -54.419 1.00 62.09 119 THR A CA 1
ATOM 907 C C . THR A 1 119 ? 30.329 -5.563 -55.662 1.00 62.09 119 THR A C 1
ATOM 909 O O . THR A 1 119 ? 29.353 -4.812 -55.725 1.00 62.09 119 THR A O 1
ATOM 912 N N . ALA A 1 120 ? 31.257 -5.646 -56.619 1.00 59.81 120 ALA A N 1
ATOM 913 C CA . ALA A 1 120 ? 31.131 -4.975 -57.898 1.00 59.81 120 ALA A CA 1
ATOM 914 C C . ALA A 1 120 ? 29.714 -5.227 -58.438 1.00 59.81 120 ALA A C 1
ATOM 916 O O . ALA A 1 120 ? 29.252 -6.373 -58.388 1.00 59.81 120 ALA A O 1
ATOM 917 N N . PRO A 1 121 ? 29.000 -4.187 -58.903 1.00 64.56 121 PRO A N 1
ATOM 918 C CA . PRO A 1 121 ? 27.641 -4.355 -59.382 1.00 64.56 121 PRO A CA 1
ATOM 919 C C . PRO A 1 121 ? 27.651 -5.410 -60.486 1.00 64.56 121 PRO A C 1
ATOM 921 O O . PRO A 1 121 ? 28.242 -5.212 -61.548 1.00 64.56 121 PRO A O 1
ATOM 924 N N . VAL A 1 122 ? 27.015 -6.552 -60.220 1.00 65.81 122 VAL A N 1
ATOM 925 C CA . VAL A 1 122 ? 26.780 -7.569 -61.239 1.00 65.81 122 VAL A CA 1
ATOM 926 C C . VAL A 1 122 ? 25.834 -6.936 -62.249 1.00 65.81 122 VAL A C 1
ATOM 928 O O . VAL A 1 122 ? 24.632 -6.804 -62.011 1.00 65.81 122 VAL A O 1
ATOM 931 N N . VAL A 1 123 ? 26.397 -6.492 -63.371 1.00 66.06 123 VAL A N 1
ATOM 932 C CA . VAL A 1 123 ? 25.640 -5.998 -64.516 1.00 66.06 123 VAL A CA 1
ATOM 933 C C . VAL A 1 123 ? 24.887 -7.189 -65.095 1.00 66.06 123 VAL A C 1
ATOM 935 O O . VAL A 1 123 ? 25.416 -7.963 -65.891 1.00 66.06 123 VAL A O 1
ATOM 938 N N . LEU A 1 124 ? 23.637 -7.362 -64.669 1.00 64.50 124 LEU A N 1
ATOM 939 C CA . LEU A 1 124 ? 22.732 -8.291 -65.325 1.00 64.50 124 LEU A CA 1
ATOM 940 C C . LEU A 1 124 ? 22.492 -7.781 -66.753 1.00 64.50 124 LEU A C 1
ATOM 942 O O . LEU A 1 124 ? 22.140 -6.608 -66.927 1.00 64.50 124 LEU A O 1
ATOM 946 N N . PRO A 1 125 ? 22.661 -8.626 -67.787 1.00 62.34 125 PRO A N 1
ATOM 947 C CA . PRO A 1 125 ? 22.372 -8.218 -69.147 1.00 62.34 125 PRO A CA 1
ATOM 948 C C . PRO A 1 125 ? 20.916 -7.768 -69.221 1.00 62.34 125 PRO A C 1
ATOM 950 O O . PRO A 1 125 ? 19.987 -8.473 -68.816 1.00 62.34 125 PRO A O 1
ATOM 953 N N . ARG A 1 126 ? 20.737 -6.548 -69.723 1.00 56.41 126 ARG A N 1
ATOM 954 C CA . ARG A 1 126 ? 19.449 -5.892 -69.913 1.00 56.41 126 ARG A CA 1
ATOM 955 C C . ARG A 1 126 ? 18.571 -6.813 -70.755 1.00 56.41 126 ARG A C 1
ATOM 957 O O . ARG A 1 126 ? 18.777 -6.929 -71.961 1.00 56.41 126 ARG A O 1
ATOM 964 N N . ARG A 1 127 ? 17.599 -7.487 -70.126 1.00 57.84 127 ARG A N 1
ATOM 965 C CA . ARG A 1 127 ? 16.586 -8.242 -70.867 1.00 57.84 127 ARG A CA 1
ATOM 966 C C . ARG A 1 127 ? 15.893 -7.249 -71.783 1.00 57.84 127 ARG A C 1
ATOM 968 O O . ARG A 1 127 ? 15.219 -6.329 -71.321 1.00 57.84 127 ARG A O 1
ATOM 975 N N . THR A 1 128 ? 16.112 -7.397 -73.083 1.00 56.50 128 THR A N 1
ATOM 976 C CA . THR A 1 128 ? 15.377 -6.642 -74.082 1.00 56.50 128 THR A CA 1
ATOM 977 C C . THR A 1 128 ? 13.909 -6.981 -73.878 1.00 56.50 128 THR A C 1
ATOM 979 O O . THR A 1 128 ? 13.472 -8.124 -74.020 1.00 56.50 128 THR A O 1
ATOM 982 N N . ARG A 1 129 ? 13.145 -5.981 -73.439 1.00 53.66 129 ARG A N 1
ATOM 983 C CA . ARG A 1 129 ? 11.696 -6.066 -73.344 1.00 53.66 129 ARG A CA 1
ATOM 984 C C . ARG A 1 129 ? 11.206 -6.263 -74.775 1.00 53.66 129 ARG A C 1
ATOM 986 O O . ARG A 1 129 ? 11.130 -5.299 -75.532 1.00 53.66 129 ARG A O 1
ATOM 993 N N . ARG A 1 130 ? 10.941 -7.512 -75.177 1.00 53.78 130 ARG A N 1
ATOM 994 C CA . ARG A 1 130 ? 10.137 -7.772 -76.373 1.00 53.78 130 ARG A CA 1
ATOM 995 C C . ARG A 1 130 ? 8.829 -7.024 -76.148 1.00 53.78 130 ARG A C 1
ATOM 997 O O . ARG A 1 130 ? 8.118 -7.291 -75.181 1.00 53.78 130 ARG A O 1
ATOM 1004 N N . LEU A 1 131 ? 8.575 -6.036 -76.998 1.00 51.47 131 LEU A N 1
ATOM 1005 C CA . LEU A 1 131 ? 7.265 -5.426 -77.149 1.00 51.47 131 LEU A CA 1
ATOM 1006 C C . LEU A 1 131 ? 6.328 -6.534 -77.626 1.00 51.47 131 LEU A C 1
ATOM 1008 O O . LEU A 1 131 ? 6.250 -6.832 -78.813 1.00 51.47 131 LEU A O 1
ATOM 1012 N N . SER A 1 132 ? 5.675 -7.200 -76.679 1.00 54.75 132 SER A N 1
ATOM 1013 C CA . SER A 1 132 ? 4.512 -8.018 -76.980 1.00 54.75 132 SER A CA 1
ATOM 1014 C C . SER A 1 132 ? 3.403 -7.067 -77.418 1.00 54.75 132 SER A C 1
ATOM 1016 O O . SER A 1 132 ? 3.013 -6.174 -76.664 1.00 54.75 132 SER A O 1
ATOM 1018 N N . SER A 1 133 ? 2.952 -7.234 -78.660 1.00 54.34 133 SER A N 1
ATOM 1019 C CA . SER A 1 133 ? 1.813 -6.536 -79.256 1.00 54.34 133 SER A CA 1
ATOM 1020 C C . SER A 1 133 ? 0.578 -6.569 -78.342 1.00 54.34 133 SER A C 1
ATOM 1022 O O . SER A 1 133 ? 0.402 -7.533 -77.590 1.00 54.34 133 SER A O 1
ATOM 1024 N N . PRO A 1 134 ? -0.296 -5.546 -78.394 1.00 45.66 134 PRO A N 1
ATOM 1025 C CA . PRO A 1 134 ? -1.412 -5.439 -77.469 1.00 45.66 134 PRO A CA 1
ATOM 1026 C C . PRO A 1 134 ? -2.421 -6.563 -77.717 1.00 45.66 134 PRO A C 1
ATOM 1028 O O . PRO A 1 134 ? -3.006 -6.681 -78.796 1.00 45.66 134 PRO A O 1
ATOM 1031 N N . LEU A 1 135 ? -2.635 -7.387 -76.690 1.00 49.25 135 LEU A N 1
ATOM 1032 C CA . LEU A 1 135 ? -3.792 -8.265 -76.619 1.00 49.25 135 LEU A CA 1
ATOM 1033 C C . LEU A 1 135 ? -5.049 -7.400 -76.499 1.00 49.25 135 LEU A C 1
ATOM 1035 O O . LEU A 1 135 ? -5.153 -6.512 -75.655 1.00 49.25 135 LEU A O 1
ATOM 1039 N N . ARG A 1 136 ? -5.981 -7.678 -77.409 1.00 51.97 136 ARG A N 1
ATOM 1040 C CA . ARG A 1 136 ? -7.308 -7.081 -77.529 1.00 51.97 136 ARG A CA 1
ATOM 1041 C C . ARG A 1 136 ? -8.079 -7.150 -76.208 1.00 51.97 136 ARG A C 1
ATOM 1043 O O . ARG A 1 136 ? -8.008 -8.140 -75.485 1.00 51.97 136 ARG A O 1
ATOM 1050 N N . ASN A 1 137 ? -8.874 -6.106 -75.987 1.00 51.62 137 ASN A N 1
ATOM 1051 C CA . ASN A 1 137 ? -9.936 -5.998 -74.992 1.00 51.62 137 ASN A CA 1
ATOM 1052 C C . ASN A 1 137 ? -10.669 -7.323 -74.722 1.00 51.62 137 ASN A C 1
ATOM 1054 O O . ASN A 1 137 ? -11.268 -7.907 -75.626 1.00 51.62 137 ASN A O 1
ATOM 1058 N N . ARG A 1 138 ? -10.739 -7.711 -73.447 1.00 52.31 138 ARG A N 1
ATOM 1059 C CA . ARG A 1 138 ? -11.867 -8.465 -72.891 1.00 52.31 138 ARG A CA 1
ATOM 1060 C C . ARG A 1 138 ? -12.343 -7.731 -71.641 1.00 52.31 138 ARG A C 1
ATOM 1062 O O . ARG A 1 138 ? -11.553 -7.481 -70.738 1.00 52.31 138 ARG A O 1
ATOM 1069 N N . GLY A 1 139 ? -13.611 -7.322 -71.671 1.00 53.84 139 GLY A N 1
ATOM 1070 C CA . GLY A 1 139 ? -14.277 -6.551 -70.623 1.00 53.84 139 GLY A CA 1
ATOM 1071 C C . GLY A 1 139 ? -14.392 -7.291 -69.284 1.00 53.84 139 GLY A C 1
ATOM 1072 O O . GLY A 1 139 ? -14.004 -8.456 -69.177 1.00 53.84 139 GLY A O 1
ATOM 1073 N N . PRO A 1 140 ? -14.912 -6.609 -68.252 1.00 53.50 140 PRO A N 1
ATOM 1074 C CA . PRO A 1 140 ? -14.857 -7.090 -66.879 1.00 53.50 140 PRO A CA 1
ATOM 1075 C C . PRO A 1 140 ? -15.952 -8.131 -66.612 1.00 53.50 140 PRO A C 1
ATOM 1077 O O . PRO A 1 140 ? -17.119 -7.857 -66.893 1.00 53.50 140 PRO A O 1
ATOM 1080 N N . PRO A 1 141 ? -15.645 -9.284 -65.995 1.00 51.81 141 PRO A N 1
ATOM 1081 C CA . PRO A 1 141 ? -16.647 -10.002 -65.234 1.00 51.81 141 PRO A CA 1
ATOM 1082 C C . PRO A 1 141 ? -16.689 -9.484 -63.791 1.00 51.81 141 PRO A C 1
ATOM 1084 O O . PRO A 1 141 ? -15.685 -9.351 -63.093 1.00 51.81 141 PRO A O 1
ATOM 1087 N N . THR A 1 142 ? -17.915 -9.162 -63.411 1.00 53.75 142 THR A N 1
ATOM 1088 C CA . THR A 1 142 ? -18.433 -8.626 -62.156 1.00 53.75 142 THR A CA 1
ATOM 1089 C C . THR A 1 142 ? -18.093 -9.434 -60.903 1.00 53.75 142 THR A C 1
ATOM 1091 O O . THR A 1 142 ? -17.796 -10.625 -60.946 1.00 53.75 142 THR A O 1
ATOM 1094 N N . ALA A 1 143 ? -18.233 -8.749 -59.765 1.00 51.59 143 ALA A N 1
ATOM 1095 C CA . ALA A 1 143 ? -18.140 -9.258 -58.405 1.00 51.59 143 ALA A CA 1
ATOM 1096 C C . ALA A 1 143 ? -18.923 -10.564 -58.184 1.00 51.59 143 ALA A C 1
ATOM 1098 O O . ALA A 1 143 ? -20.144 -10.558 -58.282 1.00 51.59 143 ALA A O 1
ATOM 1099 N N . THR A 1 144 ? -18.224 -11.650 -57.836 1.00 49.69 144 THR A N 1
ATOM 1100 C CA . THR A 1 144 ? -18.680 -12.759 -56.971 1.00 49.69 144 THR A CA 1
ATOM 1101 C C . THR A 1 144 ? -17.498 -13.704 -56.720 1.00 49.69 144 THR A C 1
ATOM 1103 O O . THR A 1 144 ? -17.176 -14.520 -57.571 1.00 49.69 144 THR A O 1
ATOM 1106 N N . SER A 1 145 ? -16.860 -13.620 -55.549 1.00 48.84 145 SER A N 1
ATOM 1107 C CA . SER A 1 145 ? -16.409 -14.805 -54.790 1.00 48.84 145 SER A CA 1
ATOM 1108 C C . SER A 1 145 ? -15.938 -14.381 -53.399 1.00 48.84 145 SER A C 1
ATOM 1110 O O . SER A 1 145 ? -14.757 -14.261 -53.077 1.00 48.84 145 SER A O 1
ATOM 1112 N N . ILE A 1 146 ? -16.950 -14.121 -52.586 1.00 49.06 146 ILE A N 1
ATOM 1113 C CA . ILE A 1 146 ? -16.942 -14.140 -51.131 1.00 49.06 146 ILE A CA 1
ATOM 1114 C C . ILE A 1 146 ? -16.361 -15.476 -50.622 1.00 49.06 146 ILE A C 1
ATOM 1116 O O . ILE A 1 146 ? -16.709 -16.537 -51.127 1.00 49.06 146 ILE A O 1
ATOM 1120 N N . ARG A 1 147 ? -15.532 -15.377 -49.572 1.00 50.72 147 ARG A N 1
ATOM 1121 C CA . ARG A 1 147 ? -15.237 -16.378 -48.523 1.00 50.72 147 ARG A CA 1
ATOM 1122 C C . ARG A 1 147 ? -14.861 -17.795 -48.969 1.00 50.72 147 ARG A C 1
ATOM 1124 O O . ARG A 1 147 ? -15.716 -18.641 -49.207 1.00 50.72 147 ARG A O 1
ATOM 1131 N N . ARG A 1 148 ? -13.580 -18.127 -48.808 1.00 54.41 148 ARG A N 1
ATOM 1132 C CA . ARG A 1 148 ? -13.169 -19.490 -48.443 1.00 54.41 148 ARG A CA 1
ATOM 1133 C C . ARG A 1 148 ? -11.820 -19.464 -47.732 1.00 54.41 148 ARG A C 1
ATOM 1135 O O . ARG A 1 148 ? -10.831 -19.806 -48.346 1.00 54.41 148 ARG A O 1
ATOM 1142 N N . TRP A 1 149 ? -11.788 -19.067 -46.460 1.00 48.53 149 TRP A N 1
ATOM 1143 C CA . TRP A 1 149 ? -10.720 -19.411 -45.505 1.00 48.53 149 TRP A CA 1
ATOM 1144 C C . TRP A 1 149 ? -11.348 -19.522 -44.116 1.00 48.53 149 TRP A C 1
ATOM 1146 O O . TRP A 1 149 ? -11.404 -18.569 -43.348 1.00 48.53 149 TRP A O 1
ATOM 1156 N N . SER A 1 150 ? -11.930 -20.684 -43.838 1.00 45.69 150 SER A N 1
ATOM 1157 C CA . SER A 1 150 ? -12.354 -21.115 -42.503 1.00 45.69 150 SER A CA 1
ATOM 1158 C C . SER A 1 150 ? -12.600 -22.613 -42.564 1.00 45.69 150 SER A C 1
ATOM 1160 O O . SER A 1 150 ? -13.716 -23.018 -42.868 1.00 45.69 150 SER A O 1
ATOM 1162 N N . SER A 1 151 ? -11.541 -23.411 -42.398 1.00 41.03 151 SER A N 1
ATOM 1163 C CA . SER A 1 151 ? -11.543 -24.742 -41.758 1.00 41.03 151 SER A CA 1
ATOM 1164 C C . SER A 1 151 ? -10.213 -25.449 -42.037 1.00 41.03 151 SER A C 1
ATOM 1166 O O . SER A 1 151 ? -9.992 -26.020 -43.102 1.00 41.03 151 SER A O 1
ATOM 1168 N N . ARG A 1 152 ? -9.311 -25.394 -41.058 1.00 50.16 152 ARG A N 1
ATOM 1169 C CA . ARG A 1 152 ? -8.304 -26.432 -40.839 1.00 50.16 152 ARG A CA 1
ATOM 1170 C C . ARG A 1 152 ? -8.174 -26.595 -39.324 1.00 50.16 152 ARG A C 1
ATOM 1172 O O . ARG A 1 152 ? -7.405 -25.889 -38.683 1.00 50.16 152 ARG A O 1
ATOM 1179 N N . THR A 1 153 ? -9.092 -27.388 -38.779 1.00 56.31 153 THR A N 1
ATOM 1180 C CA . THR A 1 153 ? -8.876 -28.208 -37.578 1.00 56.31 153 THR A CA 1
ATOM 1181 C C . THR A 1 153 ? -7.872 -29.300 -37.893 1.00 56.31 153 THR A C 1
ATOM 1183 O O . THR A 1 153 ? -7.907 -29.772 -39.055 1.00 56.31 153 THR A O 1
#

Secondary structure (DSSP, 8-state):
-------------SS--TTEETTEETTT-SBPHHHHHHHHHHHHHHHHHHHHHHHH-TTS-HHHHHHHHHHHHHHHHHHHHHHHHHHHHHHHHHHHHHHHHHHHHHHHHHHH-SPP---------------PPPPP---PPPP----------

Sequence (153 aa):
MRVATTGALPQRQQCGDARRDDRILLDTGQDCPRCEDRQAHRRAQRHAVAAAVDAAMPGASEAERRAAADRQLHQNVTAQAWIREHRWAQVREQQAAAAQARAEAAAAQLAFEVPAAPTAPVVLPRRTRRLSSPLRNRGPPTATSIRRWSSRT

pLDDT: mean 78.67, std 20.14, range [35.66, 98.5]